Protein AF-A0A1G0JU06-F1 (afdb_monomer)

Solvent-accessible surface area (backbone atoms only — not comparable to full-atom values): 6412 Å² total; per-residue (Å²): 139,82,82,79,70,87,84,63,74,90,72,91,79,54,83,85,66,80,75,70,79,71,69,63,81,85,61,95,67,45,36,78,47,63,48,81,51,97,96,42,60,35,35,26,48,75,88,39,84,44,40,70,71,38,78,53,98,79,24,32,27,73,41,78,50,91,59,35,36,33,31,38,42,88,92,45,78,45,77,38,54,52,66,84,73,75,81,80,71,76,79,82,74,84,76,130

Foldseek 3Di:
DDDDDPPDDPDPPDPVPVPPPCPPPDPPWAWAAWDDDVVFIWTQIPNDIDGAQDDDPQWHFPDDDHFWTWIHRPNDIDIHGHDPDDDPDPPPPPDD

Sequence (96 aa):
MTTIDPTQPYLYGNLQQIQAFNAQADLEWALSGVKFTEGKKTAILNGRLVKEGDDLDGARVIEIKPAEVILLQGQQRIAIRLLLQDIKSPASGETE

pLDDT: mean 73.97, std 19.01, range [41.91, 95.25]

Mean predicted aligned error: 14.78 Å

Structure (mmCIF, N/CA/C/O backbone):
data_AF-A0A1G0JU06-F1
#
_entry.id   AF-A0A1G0JU06-F1
#
loop_
_atom_site.group_PDB
_atom_site.id
_atom_site.type_symbol
_atom_site.label_atom_id
_atom_site.label_alt_id
_atom_site.label_comp_id
_atom_site.label_asym_id
_atom_site.label_entity_id
_a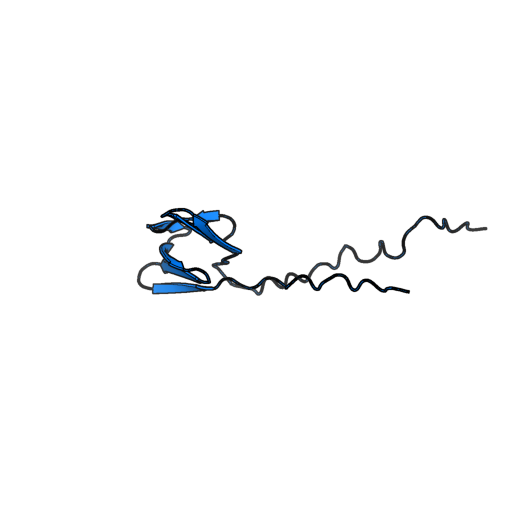tom_site.label_seq_id
_atom_site.pdbx_PDB_ins_code
_atom_site.Cartn_x
_atom_site.Cartn_y
_atom_site.Cartn_z
_atom_site.occupancy
_atom_site.B_iso_or_equiv
_atom_site.auth_seq_id
_atom_site.auth_comp_id
_atom_site.auth_asym_id
_atom_site.auth_atom_id
_atom_site.pdbx_PDB_model_num
ATOM 1 N N . MET A 1 1 ? 34.721 -47.194 -22.270 1.00 43.78 1 MET A N 1
ATOM 2 C CA . MET A 1 1 ? 35.270 -45.953 -22.855 1.00 43.78 1 MET A CA 1
ATOM 3 C C . MET A 1 1 ? 34.139 -44.950 -22.857 1.00 43.78 1 MET A C 1
ATOM 5 O O . MET A 1 1 ? 33.299 -44.982 -23.742 1.00 43.78 1 MET A O 1
ATOM 9 N N . THR A 1 2 ? 34.028 -44.202 -21.763 1.00 51.19 2 THR A N 1
ATOM 10 C CA . THR A 1 2 ? 32.877 -43.343 -21.476 1.00 51.19 2 THR A CA 1
ATOM 11 C C . THR A 1 2 ? 33.339 -41.911 -21.686 1.00 51.19 2 THR A C 1
ATOM 13 O O . THR A 1 2 ? 34.058 -41.361 -20.857 1.00 51.19 2 THR A O 1
ATOM 16 N N . THR A 1 3 ? 33.022 -41.360 -22.853 1.00 64.25 3 THR A N 1
ATOM 17 C CA . THR A 1 3 ? 33.353 -39.984 -23.225 1.00 64.25 3 THR A CA 1
ATOM 18 C C . THR A 1 3 ? 32.429 -39.048 -22.451 1.00 64.25 3 THR A C 1
ATOM 20 O O . THR A 1 3 ? 31.238 -38.974 -22.730 1.00 64.25 3 THR A O 1
ATOM 23 N N . ILE A 1 4 ? 32.981 -38.397 -21.431 1.00 62.62 4 ILE A N 1
ATOM 24 C CA . ILE A 1 4 ? 32.381 -37.263 -20.724 1.00 62.62 4 ILE A CA 1
ATOM 25 C C . ILE A 1 4 ? 32.383 -36.058 -21.667 1.00 62.62 4 ILE A C 1
ATOM 27 O O . ILE A 1 4 ? 33.441 -35.635 -22.131 1.00 62.62 4 ILE A O 1
ATOM 31 N N . ASP A 1 5 ? 31.196 -35.550 -21.984 1.00 55.62 5 ASP A N 1
ATOM 32 C CA . ASP A 1 5 ? 31.011 -34.387 -22.846 1.00 55.62 5 ASP A CA 1
ATOM 33 C C . ASP A 1 5 ? 31.320 -33.091 -22.059 1.00 55.62 5 ASP A C 1
ATOM 35 O O . ASP A 1 5 ? 30.702 -32.844 -21.021 1.00 55.62 5 ASP A O 1
ATOM 39 N N . PRO A 1 6 ? 32.287 -32.264 -22.499 1.00 59.53 6 PRO A N 1
ATOM 40 C CA . PRO A 1 6 ? 32.756 -31.088 -21.764 1.00 59.53 6 PRO A CA 1
ATOM 41 C C . PRO A 1 6 ? 31.838 -29.864 -21.900 1.00 59.53 6 PRO A C 1
ATOM 43 O O . PRO A 1 6 ? 32.165 -28.807 -21.365 1.00 59.53 6 PRO A O 1
ATOM 46 N N . THR A 1 7 ? 30.706 -29.971 -22.608 1.00 61.72 7 THR A N 1
ATOM 47 C CA . THR A 1 7 ? 29.748 -28.861 -22.752 1.00 61.72 7 THR A CA 1
ATOM 48 C C . THR A 1 7 ? 28.594 -28.914 -21.756 1.00 61.72 7 THR A C 1
ATOM 50 O O . THR A 1 7 ? 27.706 -28.062 -21.792 1.00 61.72 7 THR A O 1
ATOM 53 N N . GLN A 1 8 ? 28.617 -29.855 -20.809 1.00 57.81 8 GLN A N 1
ATOM 54 C CA . GLN A 1 8 ? 27.682 -29.833 -19.690 1.00 57.81 8 GLN A CA 1
ATOM 55 C C . GLN A 1 8 ? 28.224 -28.929 -18.571 1.00 57.81 8 GLN A C 1
ATOM 57 O O . GLN A 1 8 ? 29.220 -29.284 -17.936 1.00 57.81 8 GLN A O 1
ATOM 62 N N . PRO A 1 9 ? 27.594 -27.770 -18.283 1.00 56.47 9 PRO A N 1
ATOM 63 C CA . PRO A 1 9 ? 27.940 -27.016 -17.091 1.00 56.47 9 PRO A CA 1
ATOM 64 C C . PRO A 1 9 ? 27.671 -27.880 -15.856 1.00 56.47 9 PRO A C 1
ATOM 66 O O . PRO A 1 9 ? 26.651 -28.572 -15.759 1.00 56.47 9 PRO A O 1
ATOM 69 N N . TYR A 1 10 ? 28.605 -27.835 -14.907 1.00 52.53 10 TYR A N 1
ATOM 70 C CA . TYR A 1 10 ? 28.439 -28.443 -13.595 1.00 52.53 10 TYR A CA 1
ATOM 71 C C . TYR A 1 10 ? 27.119 -27.960 -12.962 1.00 52.53 10 TYR A C 1
ATOM 73 O O . TYR A 1 10 ? 26.877 -26.759 -12.882 1.00 52.53 10 TYR A O 1
ATOM 81 N N . LEU A 1 11 ? 26.323 -28.919 -12.463 1.00 51.41 11 LEU A N 1
ATOM 82 C CA . LEU A 1 11 ? 25.151 -28.769 -11.576 1.00 51.41 11 LEU A CA 1
ATOM 83 C C . LEU A 1 11 ? 23.757 -28.597 -12.221 1.00 51.41 11 LEU A C 1
ATOM 85 O O . LEU A 1 11 ? 22.986 -27.723 -11.837 1.00 51.41 11 LEU A O 1
ATOM 89 N N . TYR A 1 12 ? 23.328 -29.575 -13.026 1.00 50.69 12 TYR A N 1
ATOM 90 C CA . TYR A 1 12 ? 21.895 -29.901 -13.205 1.00 50.69 12 TYR A CA 1
ATOM 91 C C . TYR A 1 12 ? 21.348 -30.836 -12.100 1.00 50.69 12 TYR A C 1
ATOM 93 O O . TYR A 1 12 ? 20.439 -31.629 -12.323 1.00 50.69 12 TYR A O 1
ATOM 101 N N . GLY A 1 13 ? 21.926 -30.779 -10.895 1.00 53.66 13 GLY A N 1
ATOM 102 C CA . GLY A 1 13 ? 21.579 -31.668 -9.779 1.00 53.66 13 GLY A CA 1
ATOM 103 C C . GLY A 1 13 ? 20.691 -31.051 -8.698 1.00 53.66 13 GLY A C 1
ATOM 104 O O . GLY A 1 13 ? 20.168 -31.791 -7.878 1.00 53.66 13 GLY A O 1
ATOM 105 N N . ASN A 1 14 ? 20.504 -29.723 -8.673 1.00 51.88 14 ASN A N 1
ATOM 106 C CA . ASN A 1 14 ? 19.871 -29.052 -7.524 1.00 51.88 14 ASN A CA 1
ATOM 107 C C . ASN A 1 14 ? 18.881 -27.935 -7.894 1.00 51.88 14 ASN A C 1
ATOM 109 O O . ASN A 1 14 ? 18.579 -27.084 -7.061 1.00 51.88 14 ASN A O 1
ATOM 113 N N . LEU A 1 15 ? 18.313 -27.930 -9.105 1.00 48.72 15 LEU A N 1
ATOM 114 C CA . LEU A 1 15 ? 17.223 -26.989 -9.422 1.00 48.72 15 LEU A CA 1
ATOM 115 C C . LEU A 1 15 ? 15.889 -27.358 -8.747 1.00 48.72 15 LEU A C 1
ATOM 117 O O . LEU A 1 15 ? 14.925 -26.606 -8.848 1.00 48.72 15 LEU A O 1
ATOM 121 N N . GLN A 1 16 ? 15.837 -28.464 -7.997 1.00 52.00 16 GLN A N 1
ATOM 122 C CA . GLN A 1 16 ? 14.733 -28.751 -7.076 1.00 52.00 16 GLN A CA 1
ATOM 123 C C . GLN A 1 16 ? 14.924 -28.145 -5.675 1.00 52.00 16 GLN A C 1
ATOM 125 O O . GLN A 1 16 ? 14.054 -28.316 -4.828 1.00 52.00 16 GLN A O 1
ATOM 130 N N . GLN A 1 17 ? 16.001 -27.384 -5.433 1.00 51.00 17 GLN A N 1
ATOM 131 C CA . GLN A 1 17 ? 16.238 -26.718 -4.150 1.00 51.00 17 GLN A CA 1
ATOM 132 C C . GLN A 1 17 ? 16.508 -25.213 -4.302 1.00 51.00 17 GLN A C 1
ATOM 134 O O . GLN A 1 17 ? 17.402 -24.658 -3.676 1.00 51.00 17 GLN A O 1
ATOM 139 N N . ILE A 1 18 ? 15.663 -24.522 -5.072 1.00 49.38 18 ILE A N 1
ATOM 140 C CA . ILE A 1 18 ? 15.201 -23.189 -4.646 1.00 49.38 18 ILE A CA 1
ATOM 141 C C . ILE A 1 18 ? 13.820 -23.367 -4.005 1.00 49.38 18 ILE A C 1
ATOM 143 O O . ILE A 1 18 ? 12.831 -22.749 -4.379 1.00 49.38 18 ILE A O 1
ATOM 147 N N . GLN A 1 19 ? 13.737 -24.272 -3.033 1.00 54.47 19 GLN A N 1
ATOM 148 C CA . GLN A 1 19 ? 12.725 -24.182 -1.993 1.00 54.47 19 GLN A CA 1
ATOM 149 C C . GLN A 1 19 ? 13.393 -23.590 -0.765 1.00 54.47 19 GLN A C 1
ATOM 151 O O . GLN A 1 19 ? 13.821 -24.292 0.142 1.00 54.47 19 GLN A O 1
ATOM 156 N N . ALA A 1 20 ? 13.500 -22.268 -0.778 1.00 47.75 20 ALA A N 1
ATOM 157 C CA . ALA A 1 20 ? 13.474 -21.488 0.444 1.00 47.75 20 ALA A CA 1
ATOM 158 C C . ALA A 1 20 ? 12.944 -20.075 0.164 1.00 47.75 20 ALA A C 1
ATOM 160 O O . ALA A 1 20 ? 13.423 -19.106 0.743 1.00 47.75 20 ALA A O 1
ATOM 161 N N . PHE A 1 21 ? 11.859 -19.954 -0.614 1.00 41.91 21 PHE A N 1
ATOM 162 C CA . PHE A 1 21 ? 10.811 -19.083 -0.093 1.00 41.91 21 PHE A CA 1
ATOM 163 C C . PHE A 1 21 ? 10.290 -19.806 1.144 1.00 41.91 21 PHE A C 1
ATOM 165 O O . PHE A 1 21 ? 9.326 -20.563 1.083 1.00 41.91 21 PHE A O 1
ATOM 172 N N . ASN A 1 22 ? 10.936 -19.571 2.287 1.00 43.03 22 ASN A N 1
ATOM 173 C CA . ASN A 1 22 ? 10.166 -19.503 3.512 1.00 43.03 22 ASN A CA 1
ATOM 174 C C . ASN A 1 22 ? 9.263 -18.280 3.323 1.00 43.03 22 ASN A C 1
ATOM 176 O O . ASN A 1 22 ? 9.540 -17.195 3.826 1.00 43.03 22 ASN A O 1
ATOM 180 N N . ALA A 1 23 ? 8.200 -18.460 2.529 1.00 48.91 23 ALA A N 1
ATOM 181 C CA . ALA A 1 23 ? 6.944 -17.785 2.739 1.00 48.91 23 ALA A CA 1
ATOM 182 C C . ALA A 1 23 ? 6.572 -18.210 4.150 1.00 48.91 23 ALA A C 1
ATOM 184 O O . ALA A 1 23 ? 5.975 -19.266 4.354 1.00 48.91 23 ALA A O 1
ATOM 185 N N . GLN A 1 24 ? 7.127 -17.485 5.124 1.00 45.50 24 GLN A N 1
ATOM 186 C CA . GLN A 1 24 ? 6.794 -17.660 6.513 1.00 45.50 24 GLN A CA 1
ATOM 187 C C . GLN A 1 24 ? 5.283 -17.723 6.545 1.00 45.50 24 GLN A C 1
ATOM 189 O O . GLN A 1 24 ? 4.599 -16.822 6.056 1.00 45.50 24 GLN A O 1
ATOM 194 N N . ALA A 1 25 ? 4.833 -18.878 7.012 1.00 44.12 25 ALA A N 1
ATOM 195 C CA . ALA A 1 25 ? 3.472 -19.164 7.356 1.00 44.12 25 ALA A CA 1
ATOM 196 C C . ALA A 1 25 ? 2.776 -17.896 7.871 1.00 44.12 25 ALA A C 1
ATOM 198 O O . ALA A 1 25 ? 3.309 -17.194 8.731 1.00 44.12 25 ALA A O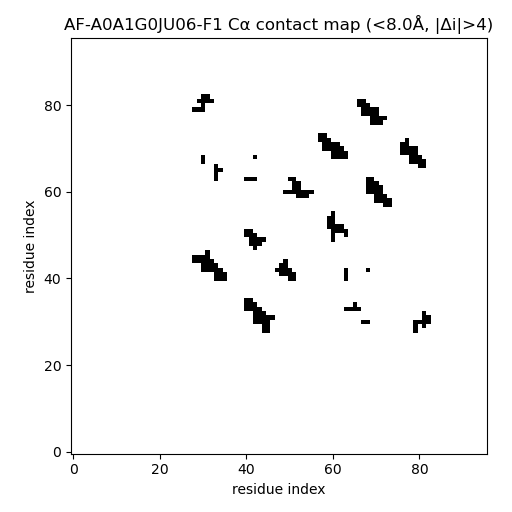 1
ATOM 199 N N . ASP A 1 26 ? 1.581 -17.660 7.336 1.00 46.44 26 ASP A N 1
ATOM 200 C CA . ASP A 1 26 ? 0.564 -16.812 7.954 1.00 46.44 26 ASP A CA 1
ATOM 201 C C . ASP A 1 26 ? 0.795 -15.289 7.926 1.00 46.44 26 ASP A C 1
ATOM 203 O O . ASP A 1 26 ? 0.466 -14.565 8.859 1.00 46.44 26 ASP A O 1
ATOM 207 N N . LEU A 1 27 ? 1.314 -14.749 6.822 1.00 53.41 27 LEU A N 1
ATOM 208 C CA . LEU A 1 27 ? 0.991 -13.365 6.467 1.00 53.41 27 LEU A CA 1
ATOM 209 C C . LEU A 1 27 ? -0.223 -13.401 5.536 1.00 53.41 27 LEU A C 1
ATOM 211 O O . LEU A 1 27 ? -0.056 -13.488 4.323 1.00 53.41 27 LEU A O 1
ATOM 215 N N . GLU A 1 28 ? -1.441 -13.308 6.088 1.00 72.00 28 GLU A N 1
ATOM 216 C CA . GLU A 1 28 ? -2.682 -13.099 5.302 1.00 72.00 28 GLU A CA 1
ATOM 217 C C . GLU A 1 28 ? -2.540 -11.935 4.295 1.00 72.00 28 GLU A C 1
ATOM 219 O O . GLU A 1 28 ? -3.219 -11.872 3.268 1.00 72.00 28 GLU A O 1
ATOM 224 N N . TRP A 1 29 ? -1.614 -11.013 4.570 1.00 79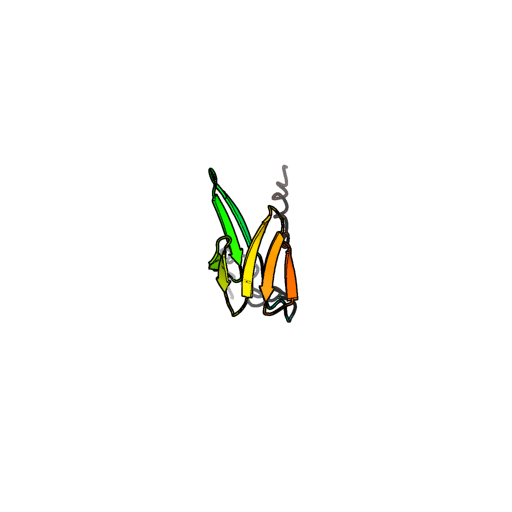.75 29 TRP A N 1
ATOM 225 C CA . TRP A 1 29 ? -1.401 -9.787 3.823 1.00 79.75 29 TRP A CA 1
ATOM 226 C C . TRP A 1 29 ? 0.077 -9.567 3.497 1.00 79.75 29 TRP A C 1
ATOM 228 O O . TRP A 1 29 ? 0.895 -9.306 4.379 1.00 79.75 29 TRP A O 1
ATOM 238 N N . ALA A 1 30 ? 0.410 -9.587 2.208 1.00 86.06 30 ALA A N 1
ATOM 239 C CA . ALA A 1 30 ? 1.734 -9.278 1.685 1.00 86.06 30 ALA A CA 1
ATOM 240 C C . ALA A 1 30 ? 1.704 -7.987 0.855 1.00 86.06 30 ALA A C 1
ATOM 242 O O . ALA A 1 30 ? 1.061 -7.920 -0.195 1.00 86.06 30 ALA A O 1
ATOM 243 N N . LEU A 1 31 ? 2.439 -6.964 1.301 1.00 87.88 31 LEU A N 1
ATOM 244 C CA . LEU A 1 31 ? 2.685 -5.748 0.525 1.00 87.88 31 LEU A CA 1
ATOM 245 C C . LEU A 1 31 ? 3.965 -5.917 -0.290 1.00 87.88 31 LEU A C 1
ATOM 247 O O . LEU A 1 31 ? 5.052 -6.034 0.272 1.00 87.88 31 LEU A O 1
ATOM 251 N N . SER A 1 32 ? 3.831 -5.915 -1.615 1.00 87.69 32 SER A N 1
ATOM 252 C CA . SER A 1 32 ? 4.957 -6.115 -2.538 1.00 87.69 32 SER A CA 1
ATOM 253 C C . SER A 1 32 ? 5.449 -4.824 -3.187 1.00 87.69 32 SER A C 1
ATOM 255 O O . SER A 1 32 ? 6.559 -4.786 -3.706 1.00 87.69 32 SER A O 1
ATOM 257 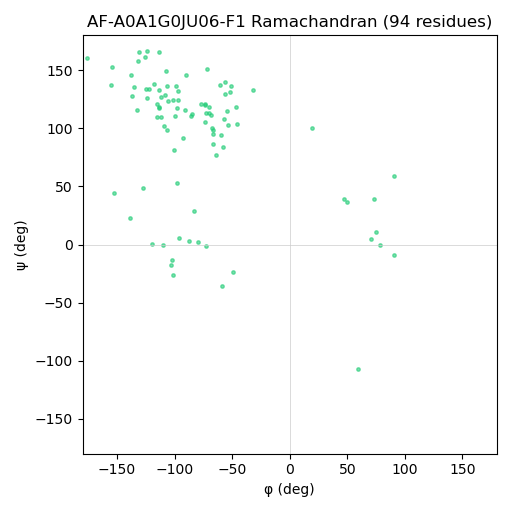N N . GLY A 1 33 ? 4.651 -3.754 -3.173 1.00 87.56 33 GLY A N 1
ATOM 258 C CA . GLY A 1 33 ? 5.073 -2.482 -3.749 1.00 87.56 33 GLY A CA 1
ATOM 259 C C . GLY A 1 33 ? 4.071 -1.359 -3.551 1.00 87.56 33 GLY A C 1
ATOM 260 O O . GLY A 1 33 ? 2.884 -1.590 -3.321 1.00 87.56 33 GLY A O 1
ATOM 261 N N . VAL A 1 34 ? 4.560 -0.128 -3.676 1.00 91.38 34 VAL A N 1
ATOM 262 C CA . VAL A 1 34 ? 3.752 1.091 -3.628 1.00 91.38 34 VAL A CA 1
ATOM 263 C C . VAL A 1 34 ? 4.192 2.014 -4.759 1.00 91.38 34 VAL A C 1
ATOM 265 O O . VAL A 1 34 ? 5.384 2.187 -5.003 1.00 91.38 34 VAL A O 1
ATOM 268 N N . LYS A 1 35 ? 3.229 2.607 -5.465 1.00 91.44 35 LYS A N 1
ATOM 269 C CA . LYS A 1 35 ? 3.454 3.556 -6.553 1.00 91.44 35 LYS A CA 1
ATOM 270 C C . LYS A 1 35 ? 2.738 4.869 -6.272 1.00 91.44 35 LYS A C 1
ATOM 272 O O . LYS A 1 35 ? 1.515 4.898 -6.112 1.00 91.44 35 LYS A O 1
ATOM 277 N N . PHE A 1 36 ? 3.508 5.949 -6.319 1.00 90.38 36 PHE A N 1
ATOM 278 C CA . PHE A 1 36 ? 3.029 7.325 -6.277 1.00 90.38 36 PHE A CA 1
ATOM 279 C C . PHE A 1 36 ? 3.155 7.913 -7.678 1.00 90.38 36 PHE A C 1
ATOM 281 O O . PHE A 1 36 ? 4.221 7.884 -8.282 1.00 90.38 36 PHE A O 1
ATOM 288 N N . THR A 1 37 ? 2.044 8.397 -8.214 1.00 88.19 37 THR A N 1
ATOM 289 C CA . THR A 1 37 ? 1.976 9.132 -9.488 1.00 88.19 37 THR A CA 1
ATOM 290 C C . THR A 1 37 ? 1.323 10.484 -9.198 1.00 88.19 37 THR A C 1
ATOM 292 O O . THR A 1 37 ? 0.765 10.633 -8.114 1.00 88.19 37 THR A O 1
ATOM 295 N N . GLU A 1 38 ? 1.370 11.463 -10.106 1.00 86.62 38 GLU A N 1
ATOM 296 C CA . GLU A 1 38 ? 0.787 12.802 -9.885 1.00 86.62 38 GLU A CA 1
ATOM 297 C C . GLU A 1 38 ? -0.631 12.732 -9.281 1.00 86.62 38 GLU A C 1
ATOM 299 O O . GLU A 1 38 ? -1.603 12.367 -9.943 1.00 86.62 38 GLU A O 1
ATOM 304 N N . GLY A 1 39 ? -0.723 13.006 -7.974 1.00 86.00 39 GLY A N 1
ATOM 305 C CA . GLY A 1 39 ? -1.958 12.964 -7.186 1.00 86.00 39 GLY A CA 1
ATOM 306 C C . GLY A 1 39 ? -2.565 11.579 -6.909 1.00 86.00 39 GLY A C 1
ATOM 307 O O . GLY A 1 39 ? -3.648 11.513 -6.335 1.00 86.00 39 GLY A O 1
ATOM 308 N N . LYS A 1 40 ? -1.922 10.469 -7.292 1.00 89.56 40 LYS A N 1
ATOM 309 C CA . LYS A 1 40 ? -2.468 9.107 -7.145 1.00 89.56 40 LYS A CA 1
ATOM 310 C C . LYS A 1 40 ? -1.531 8.192 -6.372 1.00 89.56 40 LYS A C 1
ATOM 312 O O . LYS A 1 40 ? -0.346 8.089 -6.687 1.00 89.56 40 LYS A O 1
ATOM 317 N N . LYS A 1 41 ?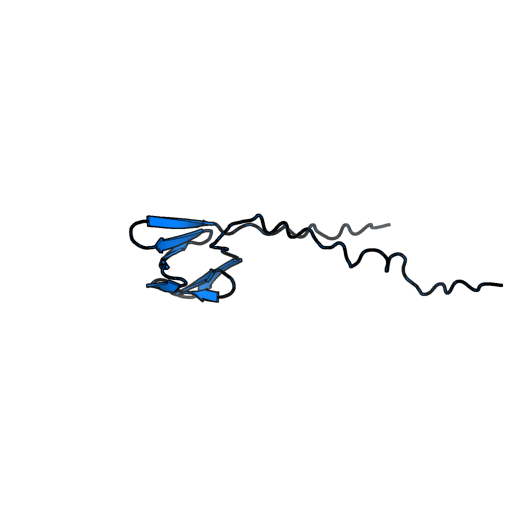 -2.099 7.454 -5.419 1.00 93.31 41 LYS A N 1
ATOM 318 C CA . LYS A 1 41 ? -1.409 6.406 -4.664 1.00 93.31 41 LYS A CA 1
ATOM 319 C C . LYS A 1 41 ? -2.014 5.051 -4.997 1.00 93.31 41 LYS A C 1
ATOM 321 O O . LYS A 1 41 ? -3.232 4.886 -4.997 1.00 93.31 41 LYS A O 1
ATOM 326 N N . THR A 1 42 ? -1.150 4.088 -5.271 1.00 93.69 42 THR A N 1
ATOM 327 C CA . THR A 1 42 ? -1.526 2.704 -5.572 1.00 93.69 42 THR A CA 1
ATOM 328 C C . THR A 1 42 ? -0.566 1.770 -4.861 1.00 93.69 42 THR A C 1
ATOM 330 O O . THR A 1 42 ? 0.613 2.089 -4.744 1.00 93.69 42 THR A O 1
ATOM 333 N N . ALA A 1 43 ? -1.044 0.621 -4.407 1.00 92.56 43 ALA A N 1
ATOM 334 C CA . ALA A 1 43 ? -0.224 -0.394 -3.759 1.00 92.56 43 ALA A CA 1
ATOM 335 C C . ALA A 1 43 ? -0.496 -1.771 -4.363 1.00 92.56 43 ALA A C 1
ATOM 337 O O . ALA A 1 43 ? -1.537 -1.979 -4.977 1.00 92.56 43 ALA A O 1
ATOM 338 N N . ILE A 1 44 ? 0.448 -2.695 -4.210 1.00 91.56 44 ILE A N 1
ATOM 339 C CA . ILE A 1 44 ? 0.308 -4.088 -4.634 1.00 91.56 44 ILE A CA 1
ATOM 340 C C . ILE A 1 44 ? 0.198 -4.942 -3.373 1.00 91.56 44 ILE A C 1
ATOM 342 O O . ILE A 1 44 ? 1.208 -5.196 -2.716 1.00 91.56 44 ILE A O 1
ATOM 346 N N . LEU A 1 45 ? -1.024 -5.357 -3.037 1.00 89.69 45 LEU A N 1
ATOM 347 C CA . LEU A 1 45 ? -1.326 -6.251 -1.916 1.00 89.69 45 LEU A CA 1
ATOM 348 C C . LEU A 1 45 ? -1.725 -7.622 -2.448 1.00 89.69 45 LEU A C 1
ATOM 350 O O . LEU A 1 45 ? -2.597 -7.703 -3.311 1.00 89.69 45 LEU A O 1
ATOM 354 N N . ASN A 1 46 ? -1.095 -8.688 -1.953 1.00 86.38 46 ASN A N 1
ATOM 355 C CA . ASN A 1 46 ? -1.368 -10.069 -2.375 1.00 86.38 46 ASN A CA 1
ATOM 356 C C . ASN A 1 46 ? -1.351 -10.230 -3.914 1.00 86.38 46 ASN A C 1
ATOM 358 O O . ASN A 1 46 ? -2.168 -10.934 -4.500 1.00 86.38 46 ASN A O 1
ATOM 362 N N . GLY A 1 47 ? -0.448 -9.506 -4.591 1.00 86.56 47 GLY A N 1
ATOM 363 C CA . GLY A 1 47 ? -0.329 -9.492 -6.055 1.00 86.56 47 GLY A CA 1
ATOM 364 C C . GLY A 1 47 ? -1.360 -8.631 -6.802 1.00 86.56 47 GLY A C 1
ATOM 365 O O . GLY A 1 47 ? -1.290 -8.537 -8.027 1.00 86.56 47 GLY A O 1
ATOM 366 N N . ARG A 1 48 ? -2.288 -7.959 -6.108 1.00 89.38 48 ARG A N 1
ATOM 367 C CA . ARG A 1 48 ? -3.328 -7.115 -6.714 1.00 89.38 48 ARG A CA 1
ATOM 368 C C . ARG A 1 48 ? -3.054 -5.629 -6.515 1.00 89.38 48 ARG A C 1
ATOM 370 O O . ARG A 1 48 ? -2.722 -5.180 -5.421 1.00 89.38 48 ARG A O 1
ATOM 377 N N . LEU A 1 49 ? -3.248 -4.854 -7.582 1.00 91.56 49 LEU A N 1
ATOM 378 C CA . LEU A 1 49 ? -3.176 -3.396 -7.536 1.00 91.56 49 LEU A CA 1
ATOM 379 C C . LEU A 1 49 ? -4.422 -2.822 -6.839 1.00 91.56 49 LEU A C 1
ATOM 381 O O . LEU A 1 49 ? -5.536 -3.008 -7.325 1.00 91.56 49 LEU A O 1
ATOM 385 N N . VAL A 1 50 ? -4.219 -2.086 -5.750 1.00 93.19 50 VAL A N 1
ATOM 386 C CA . VAL A 1 50 ? -5.264 -1.440 -4.944 1.00 93.19 50 VAL A CA 1
ATOM 387 C C . VAL A 1 50 ? -5.007 0.058 -4.780 1.00 93.19 50 VAL A C 1
ATOM 389 O O . VAL A 1 50 ? -3.885 0.539 -4.958 1.00 93.19 50 VAL A O 1
ATOM 392 N N . LYS A 1 51 ? -6.051 0.802 -4.412 1.00 95.00 51 LYS A N 1
ATOM 393 C CA . LYS A 1 51 ? -6.037 2.252 -4.156 1.00 95.00 51 LYS A CA 1
ATOM 394 C C . LYS A 1 51 ? -6.722 2.564 -2.824 1.00 95.00 51 LYS A C 1
ATOM 396 O O . LYS A 1 51 ? -7.431 1.721 -2.284 1.00 95.00 51 LYS A O 1
ATOM 401 N N . GLU A 1 52 ? -6.536 3.776 -2.309 1.00 93.81 52 GLU A N 1
ATOM 402 C CA . GLU A 1 52 ? -7.261 4.234 -1.117 1.00 93.81 52 GLU A CA 1
ATOM 403 C C . GLU A 1 52 ? -8.780 4.132 -1.353 1.00 93.81 52 GLU A C 1
ATOM 405 O O . GLU A 1 52 ? -9.305 4.575 -2.377 1.00 93.81 52 GLU A O 1
ATOM 410 N N . GLY A 1 53 ? -9.478 3.503 -0.410 1.00 94.19 53 GLY A N 1
ATOM 411 C CA . GLY A 1 53 ? -10.911 3.242 -0.447 1.00 94.19 53 GLY A CA 1
ATOM 412 C C . GLY A 1 53 ? -11.332 1.912 -1.078 1.00 94.19 53 GLY A C 1
ATOM 413 O O . GLY A 1 53 ? -12.515 1.599 -0.957 1.00 94.19 53 GLY A O 1
ATOM 414 N N . ASP A 1 54 ? -10.421 1.165 -1.709 1.00 92.50 54 ASP A N 1
ATOM 415 C CA . ASP A 1 54 ? -10.692 -0.148 -2.316 1.00 92.50 54 ASP A CA 1
ATOM 416 C C . ASP A 1 54 ? -10.912 -1.230 -1.245 1.00 92.50 54 ASP A C 1
ATOM 418 O O . ASP A 1 54 ? -10.371 -1.125 -0.142 1.00 92.50 54 ASP A O 1
ATOM 422 N N . ASP A 1 55 ? -11.702 -2.253 -1.567 1.00 92.31 55 ASP A N 1
ATOM 423 C CA . ASP A 1 55 ? -12.011 -3.368 -0.666 1.00 92.31 55 ASP A CA 1
ATOM 424 C C . ASP A 1 55 ? -11.371 -4.652 -1.204 1.00 92.31 55 ASP A C 1
ATOM 426 O O . ASP A 1 55 ? -11.533 -5.005 -2.379 1.00 92.31 55 ASP A O 1
ATOM 430 N N . LEU A 1 56 ? -10.607 -5.336 -0.359 1.00 86.94 56 LEU A N 1
ATOM 431 C CA . LEU A 1 56 ? -9.899 -6.563 -0.691 1.00 86.94 56 LEU A CA 1
ATOM 432 C C . LEU A 1 56 ? -10.066 -7.536 0.470 1.00 86.94 56 LEU A C 1
ATOM 434 O O . LEU A 1 56 ? -9.807 -7.159 1.602 1.00 86.94 56 LEU A O 1
ATOM 438 N N . ASP A 1 57 ? -10.516 -8.760 0.194 1.00 84.81 57 ASP A N 1
ATOM 439 C CA . ASP A 1 57 ? -10.669 -9.846 1.181 1.00 84.81 57 ASP A CA 1
ATOM 440 C C . ASP A 1 57 ? -11.372 -9.443 2.503 1.00 84.81 57 ASP A C 1
ATOM 442 O O . ASP A 1 57 ? -10.989 -9.831 3.604 1.00 84.81 57 ASP A O 1
ATOM 446 N N . GLY A 1 58 ? -12.406 -8.598 2.409 1.00 87.69 58 GLY A N 1
ATOM 447 C CA . GLY A 1 58 ? -13.159 -8.112 3.573 1.00 87.69 58 GLY A CA 1
ATOM 448 C C . GLY A 1 58 ? -12.436 -7.044 4.405 1.00 87.69 58 GLY A C 1
ATOM 449 O O . GLY A 1 58 ? -12.885 -6.710 5.506 1.00 87.69 58 GLY A O 1
ATOM 450 N N . ALA A 1 59 ? -11.331 -6.504 3.893 1.00 90.69 59 ALA A N 1
ATOM 451 C CA . ALA A 1 59 ? -10.604 -5.379 4.452 1.00 90.69 59 ALA A CA 1
ATOM 452 C C . ALA A 1 59 ? -10.596 -4.192 3.478 1.00 90.69 59 ALA A C 1
ATOM 454 O O . ALA A 1 59 ? -10.343 -4.323 2.281 1.00 90.69 59 ALA A O 1
ATOM 455 N N . ARG A 1 60 ? -10.800 -2.987 4.008 1.00 94.56 60 ARG A N 1
ATOM 456 C CA . ARG A 1 60 ? -10.774 -1.753 3.225 1.00 94.56 60 ARG A CA 1
ATOM 457 C C . ARG A 1 60 ? -9.426 -1.064 3.324 1.00 94.56 60 ARG A C 1
ATOM 459 O O . ARG A 1 60 ? -8.937 -0.814 4.423 1.00 94.56 60 ARG A O 1
ATOM 466 N N . VAL A 1 61 ? -8.855 -0.664 2.195 1.00 94.50 61 VAL A N 1
ATOM 4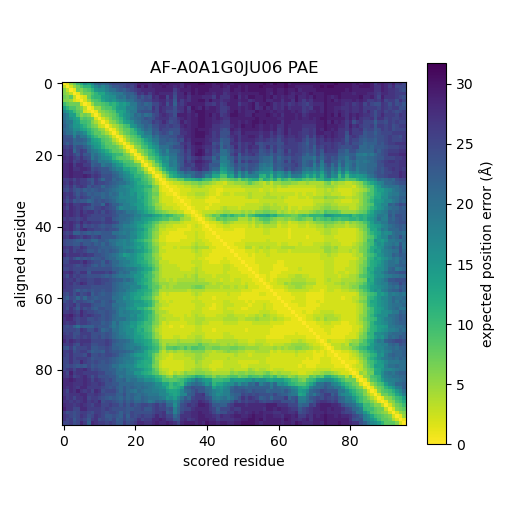67 C CA . VAL A 1 61 ? -7.656 0.178 2.167 1.00 94.50 61 VAL A CA 1
ATOM 468 C C . VAL A 1 61 ? -8.029 1.576 2.641 1.00 94.50 61 VAL A C 1
ATOM 470 O O . VAL A 1 61 ? -8.769 2.285 1.961 1.00 94.50 61 VAL A O 1
ATOM 473 N N . ILE A 1 62 ? -7.526 1.997 3.798 1.00 95.25 62 ILE A N 1
ATOM 474 C CA . ILE A 1 62 ? -7.836 3.326 4.346 1.00 95.25 62 ILE A CA 1
ATOM 475 C C . ILE A 1 62 ? -6.716 4.335 4.121 1.00 95.25 62 ILE A C 1
ATOM 477 O O . ILE A 1 62 ? -6.993 5.527 4.051 1.00 95.25 62 ILE A O 1
ATOM 481 N N . GLU A 1 63 ? -5.471 3.877 3.980 1.00 94.56 63 GLU A N 1
ATOM 482 C CA . GLU A 1 63 ? -4.331 4.765 3.763 1.00 94.56 63 GLU A CA 1
ATOM 483 C C . GLU A 1 63 ? -3.183 4.039 3.058 1.00 94.56 63 GLU A C 1
ATOM 485 O O . GLU A 1 63 ? -2.832 2.912 3.413 1.00 94.56 63 GLU A O 1
ATOM 490 N N . ILE A 1 64 ? -2.569 4.705 2.077 1.00 94.00 64 ILE A N 1
ATOM 491 C CA . ILE A 1 64 ? -1.364 4.215 1.396 1.00 94.00 64 ILE A CA 1
ATOM 492 C C . ILE A 1 64 ? -0.193 5.146 1.726 1.00 94.00 64 ILE A C 1
ATOM 494 O O . ILE A 1 64 ? -0.212 6.332 1.376 1.00 94.00 64 ILE A O 1
ATOM 498 N N . LYS A 1 65 ? 0.847 4.602 2.368 1.00 92.31 65 LYS A N 1
ATOM 499 C CA . LYS A 1 65 ? 2.110 5.289 2.681 1.00 92.31 65 LYS A CA 1
ATOM 500 C C . LYS A 1 65 ? 3.275 4.672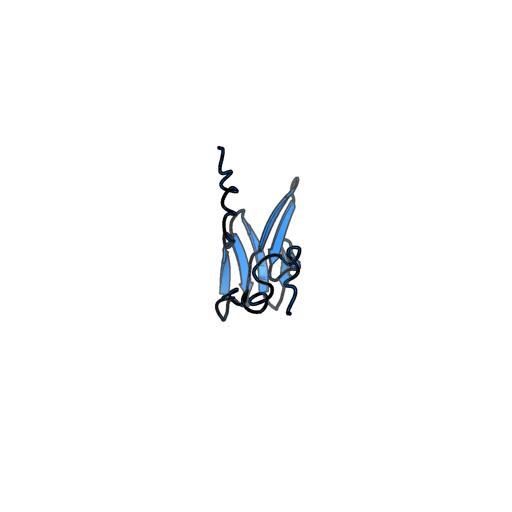 1.895 1.00 92.31 65 LYS A C 1
ATOM 502 O O . LYS A 1 65 ? 3.137 3.578 1.355 1.00 92.31 65 LYS A O 1
ATOM 507 N N . PRO A 1 66 ? 4.444 5.339 1.824 1.00 87.50 66 PRO A N 1
ATOM 508 C CA . PRO A 1 66 ? 5.574 4.851 1.030 1.00 87.50 66 PRO A CA 1
ATOM 509 C C . PRO A 1 66 ? 6.089 3.460 1.409 1.00 87.50 66 PRO A C 1
ATOM 511 O O . PRO A 1 66 ? 6.484 2.701 0.531 1.00 87.50 66 PRO A O 1
ATOM 514 N N . ALA A 1 67 ? 6.065 3.125 2.700 1.00 87.00 67 ALA A N 1
ATOM 515 C CA . ALA A 1 67 ? 6.610 1.875 3.228 1.00 87.00 67 ALA A CA 1
ATOM 516 C C . ALA A 1 67 ? 5.562 0.995 3.929 1.00 87.00 67 ALA A C 1
ATOM 518 O O . ALA A 1 67 ? 5.903 -0.060 4.459 1.00 87.00 67 ALA A O 1
ATOM 519 N N . GLU A 1 68 ? 4.300 1.424 3.981 1.00 89.69 68 GLU A N 1
ATOM 520 C CA . GLU A 1 68 ? 3.230 0.674 4.636 1.00 89.69 68 GLU A CA 1
ATOM 521 C C . GLU A 1 68 ? 1.856 1.014 4.046 1.00 89.69 68 GLU A C 1
ATOM 523 O O . GLU A 1 68 ? 1.626 2.118 3.554 1.00 89.69 68 GLU A O 1
ATOM 528 N N . VAL A 1 69 ? 0.928 0.068 4.118 1.00 92.19 69 VAL A N 1
ATOM 529 C CA . VAL A 1 69 ? -0.480 0.251 3.759 1.00 92.19 69 VAL A CA 1
ATOM 530 C C . VAL A 1 69 ? -1.330 -0.084 4.971 1.00 92.19 69 VAL A C 1
ATOM 532 O O . VAL A 1 69 ? -1.097 -1.094 5.633 1.00 92.19 69 VAL A O 1
ATOM 535 N N . ILE A 1 70 ? -2.308 0.769 5.265 1.00 93.62 70 ILE A N 1
ATOM 536 C CA . ILE A 1 70 ? -3.231 0.564 6.375 1.00 93.62 70 ILE A CA 1
ATOM 537 C C . ILE A 1 70 ? -4.550 0.028 5.835 1.00 93.62 70 ILE A C 1
ATOM 539 O O . ILE A 1 70 ? -5.199 0.651 4.988 1.00 93.62 70 ILE A O 1
ATOM 543 N N . LEU A 1 71 ? -4.948 -1.120 6.366 1.00 93.25 71 LEU A N 1
ATOM 544 C CA . LEU A 1 71 ? -6.207 -1.789 6.093 1.00 93.25 71 LEU A CA 1
ATOM 545 C C . LEU A 1 71 ? -7.141 -1.658 7.297 1.00 93.25 71 LEU A C 1
ATOM 547 O O . LEU A 1 71 ? -6.692 -1.612 8.443 1.00 93.25 71 LEU A O 1
ATOM 551 N N . LEU A 1 72 ? -8.441 -1.618 7.038 1.00 91.81 72 LEU A N 1
ATOM 552 C CA . LEU A 1 72 ? -9.496 -1.704 8.038 1.00 91.81 72 LEU A CA 1
ATOM 553 C C . LEU A 1 72 ? -10.293 -2.985 7.794 1.00 91.81 72 LEU A C 1
ATOM 555 O O . LEU A 1 72 ? -11.032 -3.059 6.817 1.00 91.81 72 LEU A O 1
ATOM 559 N N . GLN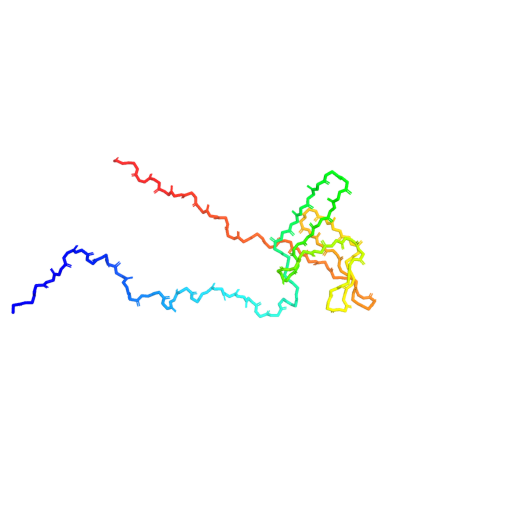 A 1 73 ? -10.165 -3.964 8.684 1.00 90.75 73 GLN A N 1
ATOM 560 C CA . GLN A 1 73 ? -10.928 -5.212 8.642 1.00 90.75 73 GLN A CA 1
ATOM 561 C C . GLN A 1 73 ? -11.881 -5.228 9.843 1.00 90.75 73 GLN A C 1
ATOM 563 O O . GLN A 1 73 ? -11.455 -5.267 11.001 1.00 90.75 73 GLN A O 1
ATOM 568 N N . GLY A 1 74 ? -13.184 -5.085 9.590 1.00 88.12 74 GLY A N 1
ATOM 569 C CA . GLY A 1 74 ? -14.176 -4.872 10.649 1.00 88.12 74 GLY A CA 1
ATOM 570 C C . GLY A 1 74 ? -13.897 -3.599 11.465 1.00 88.12 74 GLY A C 1
ATOM 571 O O . GLY A 1 74 ? -14.106 -2.488 10.985 1.00 88.12 74 GLY A O 1
ATOM 572 N N . GLN A 1 75 ? -13.432 -3.758 12.709 1.00 89.75 75 GLN A N 1
ATOM 573 C CA . GLN A 1 75 ? -13.038 -2.659 13.613 1.00 89.75 75 GLN A CA 1
ATOM 574 C C . GLN A 1 75 ? -11.524 -2.58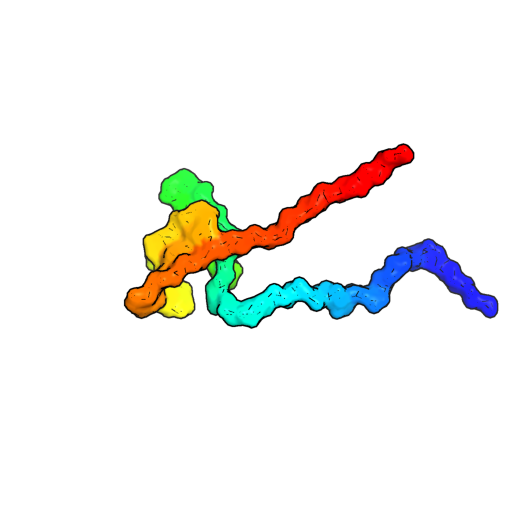1 13.861 1.00 89.75 75 GLN A C 1
ATOM 576 O O . GLN A 1 75 ? -11.062 -1.700 14.588 1.00 89.75 75 GLN A O 1
ATOM 581 N N . GLN A 1 76 ? -10.738 -3.477 13.263 1.00 89.75 76 GLN A N 1
ATOM 582 C CA . GLN A 1 76 ? -9.298 -3.549 13.475 1.00 89.75 76 GLN A CA 1
ATOM 583 C C . GLN A 1 76 ? -8.545 -2.854 12.343 1.00 89.75 76 GLN A C 1
ATOM 585 O O . GLN A 1 76 ? -8.858 -3.021 11.164 1.00 89.75 76 GLN A O 1
ATOM 590 N N . ARG A 1 77 ? -7.531 -2.067 12.716 1.00 90.75 77 ARG A N 1
ATOM 591 C CA . ARG A 1 77 ? -6.599 -1.453 11.768 1.00 90.75 77 ARG A CA 1
ATOM 592 C C . ARG A 1 77 ? -5.352 -2.311 11.672 1.00 90.75 77 ARG A C 1
ATOM 594 O O . ARG A 1 77 ? -4.700 -2.554 12.685 1.00 90.75 77 ARG A O 1
ATOM 601 N N . ILE A 1 78 ? -5.016 -2.723 10.461 1.00 89.81 78 ILE A N 1
ATOM 602 C CA . ILE A 1 78 ? -3.887 -3.602 10.183 1.00 89.81 78 ILE A CA 1
ATOM 603 C C . ILE A 1 78 ? -2.884 -2.811 9.346 1.00 89.81 78 ILE A C 1
ATOM 605 O O . ILE A 1 78 ? -3.221 -2.307 8.277 1.00 89.81 78 ILE A O 1
ATOM 609 N N . ALA A 1 79 ? -1.661 -2.660 9.850 1.00 90.00 79 ALA A N 1
ATOM 610 C CA . ALA A 1 79 ? -0.589 -1.960 9.152 1.00 90.00 79 ALA A CA 1
ATOM 611 C C . ALA A 1 79 ? 0.337 -2.976 8.480 1.00 90.00 79 ALA A C 1
ATOM 613 O O . ALA A 1 79 ? 1.079 -3.688 9.156 1.00 90.00 79 ALA A O 1
ATOM 614 N N . ILE A 1 80 ? 0.308 -3.027 7.152 1.00 88.06 80 ILE A N 1
ATOM 615 C CA . ILE A 1 80 ? 1.126 -3.944 6.358 1.00 88.06 80 ILE A CA 1
ATOM 616 C C . ILE A 1 80 ? 2.351 -3.197 5.869 1.00 88.06 80 ILE A C 1
ATOM 618 O O . ILE A 1 80 ? 2.230 -2.226 5.126 1.00 88.06 80 ILE A O 1
ATOM 622 N N . ARG A 1 81 ? 3.536 -3.635 6.287 1.00 87.88 81 ARG A N 1
ATOM 623 C CA . ARG A 1 81 ? 4.803 -3.008 5.900 1.00 87.88 81 ARG A CA 1
ATOM 624 C C . ARG A 1 81 ? 5.345 -3.637 4.626 1.00 87.88 81 ARG A C 1
ATOM 626 O O . ARG A 1 81 ? 5.190 -4.834 4.400 1.00 87.88 81 ARG A O 1
ATOM 633 N N . LEU A 1 82 ? 5.996 -2.819 3.808 1.00 83.25 82 LEU A N 1
ATOM 634 C CA . LEU A 1 82 ? 6.699 -3.278 2.622 1.00 83.25 82 LEU A CA 1
ATOM 635 C C . LEU A 1 82 ? 7.910 -4.086 3.089 1.00 83.25 82 LEU A C 1
ATOM 637 O O . LEU A 1 82 ? 8.836 -3.538 3.688 1.00 83.25 82 LEU A O 1
ATOM 641 N N . LEU A 1 83 ? 7.878 -5.394 2.851 1.00 73.38 83 LEU A N 1
ATOM 642 C CA . LEU A 1 83 ? 9.012 -6.259 3.145 1.00 73.38 83 LEU A CA 1
ATOM 643 C C . LEU A 1 83 ? 10.087 -5.986 2.090 1.00 73.38 83 LEU A C 1
ATOM 645 O O . LEU A 1 83 ? 9.838 -6.141 0.894 1.00 73.38 83 LEU A O 1
ATOM 649 N N . LEU A 1 84 ? 11.268 -5.548 2.530 1.00 61.56 84 LEU A N 1
ATOM 650 C CA . LEU A 1 84 ? 12.443 -5.429 1.671 1.00 61.56 84 LEU A CA 1
ATOM 651 C C . LEU A 1 84 ? 12.853 -6.841 1.260 1.00 61.56 84 LEU A C 1
ATOM 653 O O . LEU A 1 84 ? 13.470 -7.576 2.026 1.00 61.56 84 LEU A O 1
ATOM 657 N N . GLN A 1 85 ? 12.434 -7.233 0.065 1.00 56.41 85 GLN A N 1
ATOM 658 C CA . GLN A 1 85 ? 12.833 -8.491 -0.543 1.00 56.41 85 GLN A CA 1
ATOM 659 C C . GLN A 1 85 ? 14.286 -8.310 -0.967 1.00 56.41 85 GLN A C 1
ATOM 661 O O . GLN A 1 85 ? 14.560 -7.434 -1.782 1.00 56.41 85 GLN A O 1
ATOM 666 N N . ASP A 1 86 ? 15.176 -9.059 -0.317 1.00 51.28 86 ASP A N 1
ATOM 667 C CA . ASP A 1 86 ? 16.573 -9.325 -0.669 1.00 51.28 86 ASP A CA 1
ATOM 668 C C . ASP A 1 86 ? 17.207 -8.318 -1.650 1.00 51.28 86 ASP A C 1
ATOM 670 O O . ASP A 1 86 ? 16.996 -8.352 -2.865 1.00 51.28 86 ASP A O 1
ATOM 674 N N . ILE A 1 87 ? 17.994 -7.387 -1.107 1.00 53.12 87 ILE A N 1
ATOM 675 C CA . ILE A 1 87 ? 18.860 -6.519 -1.908 1.00 53.12 87 ILE A CA 1
ATOM 676 C C . ILE A 1 87 ? 19.782 -7.411 -2.735 1.00 53.12 87 ILE A C 1
ATOM 678 O O . ILE A 1 87 ? 20.711 -8.006 -2.198 1.00 53.12 87 ILE A O 1
ATOM 682 N N . LYS A 1 88 ? 19.535 -7.480 -4.048 1.00 49.78 88 LYS A N 1
ATOM 683 C CA . LYS A 1 88 ? 20.410 -8.164 -5.000 1.00 49.78 88 LYS A CA 1
ATOM 684 C C . LYS A 1 88 ? 21.824 -7.608 -4.842 1.00 49.78 88 LYS A C 1
ATOM 686 O O . LYS A 1 88 ? 22.102 -6.496 -5.295 1.00 49.78 88 LYS A O 1
ATOM 691 N N . SER A 1 89 ? 22.692 -8.373 -4.182 1.00 53.34 89 SER A N 1
ATOM 692 C CA . SER A 1 89 ? 24.108 -8.045 -4.042 1.00 53.34 89 SER A CA 1
ATOM 693 C C . SER A 1 89 ? 24.687 -7.745 -5.425 1.00 53.34 89 SER A C 1
ATOM 695 O O . SER A 1 89 ? 24.353 -8.454 -6.386 1.00 53.34 89 SER A O 1
ATOM 697 N N . PRO A 1 90 ? 25.513 -6.691 -5.570 1.00 49.22 90 PRO A N 1
ATOM 698 C CA . PRO A 1 90 ? 26.181 -6.439 -6.835 1.00 49.22 90 PRO A CA 1
ATOM 699 C C . PRO A 1 90 ? 26.967 -7.693 -7.213 1.00 49.22 90 PRO A C 1
ATOM 701 O O . PRO A 1 90 ? 27.547 -8.351 -6.348 1.00 49.22 90 PRO A O 1
ATOM 704 N N . ALA A 1 91 ? 26.949 -8.045 -8.498 1.00 54.12 91 ALA A N 1
ATOM 705 C CA . ALA A 1 91 ? 27.814 -9.095 -9.003 1.00 54.12 91 ALA A CA 1
ATOM 706 C C . ALA A 1 91 ? 29.249 -8.720 -8.620 1.00 54.12 91 ALA A C 1
ATOM 708 O O . ALA A 1 91 ? 29.739 -7.679 -9.062 1.00 54.12 91 ALA A O 1
ATOM 709 N N . SER A 1 92 ? 29.886 -9.522 -7.764 1.00 58.03 92 SER A N 1
ATOM 710 C CA . SER A 1 92 ? 31.326 -9.454 -7.556 1.00 58.03 92 SER A CA 1
ATOM 711 C C . SER A 1 92 ? 31.968 -9.726 -8.908 1.00 58.03 92 SER A C 1
ATOM 713 O O . SER A 1 92 ? 32.089 -10.871 -9.332 1.00 58.03 92 SER A O 1
ATOM 715 N N . GLY A 1 93 ? 32.279 -8.658 -9.636 1.00 53.66 93 GLY A N 1
ATOM 716 C CA . GLY A 1 93 ? 33.189 -8.723 -10.758 1.00 53.66 93 GLY A CA 1
ATOM 717 C C . GLY A 1 93 ? 34.559 -9.018 -10.179 1.00 53.66 93 GLY A C 1
ATOM 718 O O . GLY A 1 93 ? 35.194 -8.128 -9.622 1.00 53.66 93 GLY A O 1
ATOM 719 N N . GLU A 1 94 ? 34.975 -10.276 -10.254 1.00 47.69 94 GLU A N 1
ATOM 720 C CA . GLU A 1 94 ? 36.367 -10.666 -10.077 1.00 47.69 94 GLU A CA 1
ATOM 721 C C . GLU A 1 94 ? 37.144 -10.088 -11.269 1.00 47.69 94 GLU A C 1
ATOM 723 O O . GLU A 1 94 ? 37.126 -10.634 -12.370 1.00 47.69 94 GLU A O 1
ATOM 728 N N . THR A 1 95 ? 37.739 -8.910 -11.083 1.00 53.19 95 THR A N 1
ATOM 729 C CA . THR A 1 95 ? 38.752 -8.365 -11.990 1.00 53.19 95 THR A CA 1
ATOM 730 C C . THR A 1 95 ? 40.115 -8.918 -11.585 1.00 53.19 95 THR A C 1
ATOM 732 O O . THR A 1 95 ? 40.599 -8.563 -10.513 1.00 53.19 95 THR A O 1
ATOM 735 N N . GLU A 1 96 ? 40.638 -9.776 -12.467 1.00 47.97 96 GLU A N 1
ATOM 736 C CA . GLU A 1 96 ? 42.048 -10.014 -12.859 1.00 47.97 96 GLU A CA 1
ATOM 737 C C . GLU A 1 96 ? 43.113 -10.294 -11.783 1.00 47.97 96 GLU A C 1
ATOM 739 O O . GLU A 1 96 ? 43.471 -9.392 -10.994 1.00 47.97 96 GLU A O 1
#

Nearest PDB structures (foldseek):
  7qo6-assembly1_H  TM=3.142E-01  e=1.316E+00  Saccharomyces cerevisiae
  6ef3-assembly1_H  TM=3.191E-01  e=6.651E+00  Saccharomyces cerevisiae S288C
  8wbb-assembly1_a  TM=3.508E-01  e=4.980E+00  Dengue virus 4 Philippines/H241/1956

Secondary structure (DSSP, 8-state):
-----TTS-S--S-TT--------TT-S--EEEEEEETTEEEEEETTEEEETT-EETTEEEEEE-SSEEEEEETTEEEEEEB--------------

Radius of gyration: 21.41 Å; Cα contacts (8 Å, |Δi|>4): 117; chains: 1; bounding box: 56×59×37 Å